Protein AF-A0A392TV23-F1 (afdb_monomer_lite)

Foldseek 3Di:
DDDDPQDAPAADDPPCVVVLCVRVVVVCVVVVNVCLVDDHDQDDQAPDPVCVVVVPGDPSNVVVVVSNVVVVVSSVVRHDPVVVD

Organism: NCBI:txid97028

Radius of gyration: 16.13 Å; chains: 1; bounding box: 37×27×40 Å

Secondary structure (DSSP, 8-state):
-----PPPSS-B-TT-HHHHHHHHHHHHHHTT-GGGSSS--PPPS-SSHHHHHTT---HHHHHHHHHHHHHHHHHHHTB-HHHH-

Sequence (85 aa):
DLNFTLRITEKLNETNFHLWRQQVEPYINAHGLDEFLGPSIVPPRFLTAIDHATATLNPAYRKWRQQDQMLLSWLQTTLSSEILA

pLDDT: mean 92.9, std 7.0, range [57.0, 98.06]

Structure (mmCIF, N/CA/C/O backbone):
data_AF-A0A392TV23-F1
#
_entry.id   AF-A0A392TV23-F1
#
loop_
_atom_site.group_PDB
_atom_site.id
_atom_site.type_symbol
_atom_site.label_atom_id
_atom_site.label_alt_id
_atom_site.label_comp_id
_atom_site.label_asym_id
_atom_site.label_entity_id
_atom_site.label_seq_id
_atom_site.pdbx_PDB_ins_code
_atom_site.Cartn_x
_atom_site.Cartn_y
_atom_site.Cartn_z
_atom_site.occupancy
_atom_site.B_iso_or_equiv
_atom_site.auth_seq_id
_atom_site.auth_comp_id
_atom_site.auth_asym_id
_atom_site.auth_atom_id
_atom_site.pdbx_PDB_model_num
ATOM 1 N N . ASP A 1 1 ? 10.148 11.741 0.767 1.00 57.00 1 ASP A N 1
ATOM 2 C CA . ASP A 1 1 ? 9.986 10.485 1.521 1.00 57.00 1 ASP A CA 1
ATOM 3 C C . ASP A 1 1 ? 8.632 10.459 2.198 1.00 57.00 1 ASP A C 1
ATOM 5 O O . ASP A 1 1 ? 8.280 11.435 2.851 1.00 57.00 1 ASP A O 1
ATOM 9 N N . LEU A 1 2 ? 7.844 9.401 1.981 1.00 64.12 2 LEU A N 1
ATOM 10 C CA . LEU A 1 2 ? 6.614 9.186 2.745 1.00 64.12 2 LEU A CA 1
ATOM 11 C C . LEU A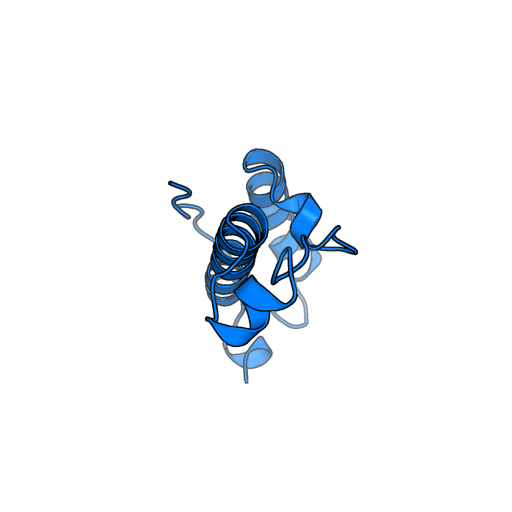 1 2 ? 6.998 8.839 4.188 1.00 64.12 2 LEU A C 1
ATOM 13 O O . LEU A 1 2 ? 7.821 7.952 4.407 1.00 64.12 2 LEU A O 1
ATOM 17 N N . ASN A 1 3 ? 6.414 9.530 5.163 1.00 74.19 3 ASN A N 1
ATOM 18 C CA . ASN A 1 3 ? 6.611 9.231 6.576 1.00 74.19 3 ASN A CA 1
ATOM 19 C C . ASN A 1 3 ? 5.249 9.019 7.234 1.00 74.19 3 ASN A C 1
ATOM 21 O O . ASN A 1 3 ? 4.444 9.947 7.316 1.00 74.19 3 ASN A O 1
ATOM 25 N N . PHE A 1 4 ? 5.004 7.789 7.680 1.00 78.81 4 PHE A N 1
ATOM 26 C CA . PHE A 1 4 ? 3.736 7.390 8.268 1.00 78.81 4 PHE A CA 1
ATOM 27 C C . PHE A 1 4 ? 3.641 7.829 9.725 1.00 78.81 4 PHE A C 1
ATOM 29 O O . PHE A 1 4 ? 4.128 7.157 10.630 1.00 78.81 4 PHE A O 1
ATOM 36 N N . THR A 1 5 ? 3.001 8.972 9.952 1.00 83.31 5 THR A N 1
ATOM 37 C CA . THR A 1 5 ? 2.859 9.578 11.286 1.00 83.31 5 THR A CA 1
ATOM 38 C C . THR A 1 5 ? 1.453 9.453 11.867 1.00 83.31 5 THR A C 1
ATOM 40 O O . THR A 1 5 ? 1.220 9.892 12.997 1.00 83.31 5 THR A O 1
ATOM 43 N N . LEU A 1 6 ? 0.509 8.860 11.123 1.00 86.12 6 LEU A N 1
ATOM 44 C CA . LEU A 1 6 ? -0.861 8.692 11.594 1.00 86.12 6 LEU A CA 1
ATOM 45 C C . LEU A 1 6 ? -0.896 7.819 12.847 1.00 86.12 6 LEU A C 1
ATOM 47 O O . LEU A 1 6 ? -0.417 6.685 12.848 1.00 86.12 6 LEU A O 1
ATOM 51 N N . ARG A 1 7 ? -1.522 8.340 13.901 1.00 86.44 7 ARG A N 1
ATOM 52 C CA . ARG A 1 7 ? -1.838 7.564 15.096 1.00 86.44 7 ARG A CA 1
ATOM 53 C C . ARG A 1 7 ? -3.215 6.944 14.931 1.00 86.44 7 ARG A C 1
ATOM 55 O O . ARG A 1 7 ? -4.203 7.664 14.836 1.00 86.44 7 ARG A O 1
ATOM 62 N N . ILE A 1 8 ? -3.252 5.619 14.921 1.00 90.56 8 ILE A N 1
ATOM 63 C CA . ILE A 1 8 ? -4.488 4.843 14.960 1.00 90.56 8 ILE A CA 1
ATOM 64 C C . ILE A 1 8 ? -4.905 4.692 16.419 1.00 90.56 8 ILE A C 1
ATOM 66 O O . ILE A 1 8 ? -4.113 4.242 17.246 1.00 90.56 8 ILE A O 1
ATOM 70 N N . THR A 1 9 ? -6.131 5.092 16.736 1.00 90.31 9 THR A N 1
ATOM 71 C CA . THR A 1 9 ? -6.715 4.949 18.074 1.00 90.31 9 THR A CA 1
ATOM 72 C C . THR A 1 9 ? -7.214 3.525 18.300 1.00 90.31 9 THR A C 1
ATOM 74 O O . THR A 1 9 ? -6.999 2.961 19.366 1.00 90.31 9 THR A O 1
ATOM 77 N N . GLU A 1 10 ? -7.826 2.935 17.276 1.00 94.25 10 GLU A N 1
ATOM 78 C CA . GLU A 1 10 ? -8.434 1.602 17.305 1.00 94.25 10 GLU A CA 1
ATOM 79 C C . GLU A 1 10 ? -7.908 0.798 16.115 1.00 94.25 10 GLU A C 1
ATOM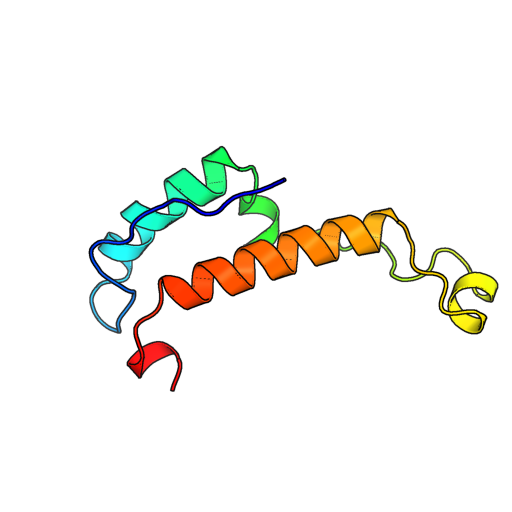 81 O O . GLU A 1 10 ? -8.189 1.136 14.961 1.00 94.25 10 GLU A O 1
ATOM 86 N N . LYS A 1 11 ? -7.109 -0.237 16.391 1.00 96.50 11 LYS A N 1
ATOM 87 C CA . LYS A 1 11 ? -6.598 -1.145 15.356 1.00 96.50 11 LYS A CA 1
ATOM 88 C C . LYS A 1 11 ? -7.736 -1.977 14.761 1.00 96.50 11 LYS A C 1
ATOM 90 O O . LYS A 1 11 ? -8.697 -2.283 15.466 1.00 96.50 11 LYS A O 1
ATOM 95 N N . LEU A 1 12 ? -7.622 -2.357 13.486 1.00 97.94 12 LEU A N 1
ATOM 96 C CA . LEU A 1 12 ? -8.631 -3.182 12.817 1.00 97.94 12 LEU A CA 1
ATOM 97 C C . LEU A 1 12 ? -8.804 -4.509 13.551 1.00 97.94 12 LEU A C 1
ATOM 99 O O . LEU A 1 12 ? -7.820 -5.209 13.764 1.00 97.94 12 LEU A O 1
ATOM 103 N N . ASN A 1 13 ? -10.049 -4.849 13.860 1.00 96.81 13 ASN A N 1
ATOM 104 C CA . ASN A 1 13 ? -10.494 -6.144 14.350 1.00 96.81 13 ASN A CA 1
ATOM 105 C C . ASN A 1 13 ? -11.779 -6.571 13.614 1.00 96.81 13 ASN A C 1
ATOM 107 O O . ASN A 1 13 ? -12.321 -5.828 12.794 1.00 96.81 13 ASN A O 1
ATOM 111 N N . GLU A 1 14 ? -12.293 -7.753 13.951 1.00 96.44 14 GLU A N 1
ATOM 112 C CA . GLU A 1 14 ? -13.464 -8.384 13.316 1.00 96.44 14 GLU A CA 1
ATOM 113 C C . GLU A 1 14 ? -14.763 -7.557 13.376 1.00 96.44 14 GLU A C 1
ATOM 115 O O . GLU A 1 14 ? -15.718 -7.827 12.651 1.00 96.44 14 GLU A O 1
ATOM 120 N N . THR A 1 15 ? -14.837 -6.545 14.244 1.00 97.19 15 THR A N 1
ATOM 121 C CA . THR A 1 15 ? -16.087 -5.829 14.551 1.00 97.19 15 THR A CA 1
ATOM 122 C C . THR A 1 15 ? -16.051 -4.334 14.242 1.00 97.19 15 THR A C 1
ATOM 124 O O . THR A 1 15 ? -17.097 -3.685 14.265 1.00 97.19 15 THR A O 1
ATOM 127 N N . ASN A 1 16 ? -14.880 -3.759 13.941 1.00 97.19 16 ASN A N 1
ATOM 128 C CA . ASN A 1 16 ? -14.699 -2.303 13.893 1.00 97.19 16 ASN A CA 1
ATOM 129 C C . ASN A 1 16 ? -14.270 -1.750 12.524 1.00 97.19 16 ASN A C 1
ATOM 131 O O . ASN A 1 16 ? -13.833 -0.599 12.450 1.00 97.19 16 ASN A O 1
ATOM 135 N N . PHE A 1 17 ? -14.431 -2.515 11.437 1.00 96.44 17 PHE A N 1
ATOM 136 C CA . PHE A 1 17 ? -13.972 -2.126 10.096 1.00 96.44 17 PHE A CA 1
ATOM 137 C C . PHE A 1 17 ? -14.352 -0.692 9.701 1.00 96.44 17 PHE A C 1
ATOM 139 O O . PHE A 1 17 ? -13.501 0.055 9.230 1.00 96.44 17 PHE A O 1
ATOM 146 N N . HIS A 1 18 ? -15.601 -0.270 9.922 1.00 97.31 18 HIS A N 1
ATOM 147 C CA . HIS A 1 18 ? -16.037 1.085 9.568 1.00 97.31 18 HIS A CA 1
ATOM 148 C C . HIS A 1 18 ? -15.276 2.180 10.328 1.00 97.31 18 HIS A C 1
ATOM 150 O O . HIS A 1 18 ? -14.894 3.183 9.727 1.00 97.31 18 HIS A O 1
ATOM 156 N N . LEU A 1 19 ? -15.020 1.977 11.623 1.00 96.88 19 LEU A N 1
ATOM 157 C CA . LEU A 1 19 ? -14.276 2.922 12.456 1.00 96.88 19 LEU A CA 1
ATOM 158 C C . LEU A 1 19 ? -12.788 2.939 12.091 1.00 96.88 19 LEU A C 1
ATOM 160 O O . LEU A 1 19 ? -12.174 4.002 12.012 1.00 96.88 19 LEU A O 1
ATOM 164 N N . TRP A 1 20 ? -12.200 1.769 11.841 1.00 97.19 20 TRP A N 1
ATOM 165 C CA . TRP A 1 20 ? -10.831 1.668 11.345 1.00 97.19 20 TRP A CA 1
ATOM 166 C C . TRP A 1 20 ? -10.681 2.377 9.993 1.00 97.19 20 TRP A C 1
ATOM 168 O O . TRP A 1 20 ? -9.787 3.207 9.824 1.00 97.19 20 TRP A O 1
ATOM 178 N N . ARG A 1 21 ? -11.611 2.137 9.057 1.00 96.38 21 ARG A N 1
ATOM 179 C CA . ARG A 1 21 ? -11.595 2.736 7.718 1.00 96.38 21 ARG A CA 1
ATOM 180 C C . ARG A 1 21 ? -11.640 4.261 7.776 1.00 96.38 21 ARG A C 1
ATOM 182 O O . ARG A 1 21 ? -10.856 4.909 7.093 1.00 96.38 21 ARG A O 1
ATOM 189 N N . GLN A 1 22 ? -12.487 4.829 8.638 1.00 96.38 22 GLN A N 1
ATOM 190 C CA . GLN A 1 22 ? -12.561 6.280 8.855 1.00 96.38 22 GLN A CA 1
ATOM 191 C C . GLN A 1 22 ? -11.231 6.900 9.315 1.00 96.38 22 GLN A C 1
ATOM 193 O O . GLN A 1 22 ? -10.985 8.069 9.029 1.00 96.38 22 GLN A O 1
ATOM 198 N N . GLN A 1 23 ? -10.371 6.137 9.999 1.00 95.12 23 GLN A N 1
ATOM 199 C CA . GLN A 1 23 ? -9.045 6.602 10.410 1.00 95.12 23 GLN A CA 1
ATOM 200 C C . GLN A 1 23 ? -8.036 6.520 9.255 1.00 95.12 23 GLN A C 1
ATOM 202 O O . GLN A 1 23 ? -7.304 7.479 9.018 1.00 95.12 23 GLN A O 1
ATOM 207 N N . VAL A 1 24 ? -7.989 5.399 8.525 1.00 95.62 24 VAL A N 1
ATOM 208 C CA . VAL A 1 24 ? -6.938 5.145 7.520 1.00 95.62 24 VAL A CA 1
ATOM 209 C C . VAL A 1 24 ? -7.210 5.784 6.155 1.00 95.62 24 VAL A C 1
ATOM 211 O O . VAL A 1 24 ? -6.277 6.251 5.506 1.00 95.62 24 VAL A O 1
ATOM 214 N N . GLU A 1 25 ? -8.470 5.838 5.718 1.00 95.56 25 GLU A N 1
ATOM 215 C CA . GLU A 1 25 ? -8.859 6.252 4.361 1.00 95.56 25 GLU A CA 1
ATOM 216 C C . GLU A 1 25 ? -8.457 7.706 4.036 1.00 95.56 25 GLU A C 1
ATOM 218 O O . GLU A 1 25 ? -7.827 7.921 2.998 1.00 95.56 25 GLU A O 1
ATOM 223 N N . PRO A 1 26 ? -8.683 8.709 4.914 1.00 94.56 26 PRO A N 1
ATOM 224 C CA . PRO A 1 26 ? -8.238 10.078 4.644 1.00 94.56 26 PRO A CA 1
ATOM 225 C C . PRO A 1 26 ? -6.720 10.192 4.498 1.00 94.56 26 PRO A C 1
ATOM 227 O O . PRO A 1 26 ? -6.229 10.981 3.693 1.00 94.56 26 PRO A O 1
ATOM 230 N N . TYR A 1 27 ? -5.971 9.399 5.266 1.00 93.31 27 TYR A N 1
ATOM 231 C CA . TYR A 1 27 ? -4.516 9.410 5.220 1.00 93.31 27 TYR A CA 1
ATOM 232 C C . TYR A 1 27 ? -3.991 8.817 3.912 1.00 93.31 27 TYR A C 1
ATOM 234 O O . TYR A 1 27 ? -3.103 9.402 3.292 1.00 93.31 27 TYR A O 1
ATOM 242 N N . ILE A 1 28 ? -4.571 7.699 3.471 1.00 94.50 28 ILE A N 1
ATOM 243 C CA . ILE A 1 28 ? -4.260 7.064 2.185 1.00 94.50 28 ILE A CA 1
ATOM 244 C C . ILE A 1 28 ? -4.520 8.045 1.037 1.00 94.50 28 ILE A C 1
ATOM 246 O O . ILE A 1 28 ? -3.620 8.297 0.234 1.00 94.50 28 ILE A O 1
ATOM 250 N N . ASN A 1 29 ? -5.695 8.677 1.025 1.00 94.12 29 ASN A N 1
ATOM 251 C CA . ASN A 1 29 ? -6.079 9.633 -0.014 1.00 94.12 29 ASN A CA 1
ATOM 252 C C . ASN A 1 29 ? -5.172 10.875 -0.021 1.00 94.12 29 ASN A C 1
ATOM 254 O O . ASN A 1 29 ? -4.737 11.322 -1.078 1.00 94.12 29 ASN A O 1
ATOM 258 N N . ALA A 1 30 ? -4.823 11.415 1.153 1.00 92.50 30 ALA A N 1
ATOM 259 C CA . ALA A 1 30 ? -3.942 12.583 1.261 1.00 92.50 30 ALA A CA 1
ATOM 260 C C . ALA A 1 30 ? -2.521 12.331 0.722 1.00 92.50 30 ALA A C 1
ATOM 262 O O . ALA A 1 30 ? -1.831 13.279 0.350 1.00 92.50 30 ALA A O 1
ATOM 263 N N . HIS A 1 31 ? -2.087 11.068 0.675 1.00 91.31 31 HIS A N 1
ATOM 264 C CA . HIS A 1 31 ? -0.779 10.667 0.157 1.00 91.31 31 HIS A CA 1
ATOM 265 C C . HIS A 1 31 ? -0.839 10.091 -1.267 1.00 91.31 31 HIS A C 1
ATOM 267 O O . HIS A 1 31 ? 0.196 9.658 -1.774 1.00 91.31 31 HIS A O 1
ATOM 273 N N . GLY A 1 32 ? -2.017 10.084 -1.907 1.00 91.50 32 GLY A N 1
ATOM 274 C CA . GLY A 1 32 ? -2.220 9.499 -3.236 1.00 91.50 32 GLY A CA 1
ATOM 275 C C . GLY A 1 32 ? -1.912 8.003 -3.278 1.00 91.50 32 GLY A C 1
ATOM 276 O O . GLY A 1 32 ? -1.320 7.520 -4.236 1.00 91.50 32 GLY A O 1
ATOM 277 N N . LEU A 1 33 ? -2.209 7.283 -2.192 1.00 93.00 33 LEU A N 1
ATOM 278 C CA . LEU A 1 33 ? -1.923 5.852 -2.067 1.00 93.00 33 LEU A CA 1
ATOM 279 C C . LEU A 1 33 ? -3.131 4.970 -2.426 1.00 93.00 33 LEU A C 1
ATOM 281 O O . LEU A 1 33 ? -3.041 3.746 -2.373 1.00 93.00 33 LEU A O 1
ATOM 285 N N . ASP A 1 34 ? -4.264 5.569 -2.781 1.00 92.62 34 ASP A N 1
ATOM 286 C CA . ASP A 1 34 ? -5.503 4.881 -3.142 1.00 92.62 34 ASP A CA 1
ATOM 287 C C . ASP A 1 34 ? -5.344 4.008 -4.396 1.00 92.62 34 ASP A C 1
ATOM 289 O O . ASP A 1 34 ? -5.923 2.923 -4.468 1.00 92.62 34 ASP A O 1
ATOM 293 N N . GLU A 1 35 ? -4.455 4.394 -5.318 1.00 91.00 35 GLU A N 1
ATOM 294 C CA . GLU A 1 35 ? -4.105 3.598 -6.505 1.00 91.00 35 GLU A CA 1
ATOM 295 C C . GLU A 1 35 ? -3.461 2.234 -6.179 1.00 91.00 35 GLU A C 1
ATOM 297 O O . GLU A 1 35 ? -3.391 1.362 -7.047 1.00 91.00 35 GLU A O 1
ATOM 302 N N . PHE A 1 36 ? -2.996 2.034 -4.939 1.00 92.31 36 PHE A N 1
ATOM 303 C CA . PHE A 1 36 ? -2.382 0.790 -4.462 1.00 92.31 36 PHE A CA 1
ATOM 304 C C . PHE A 1 36 ? -3.368 -0.126 -3.715 1.00 92.31 36 PHE A C 1
ATOM 306 O O . PHE A 1 36 ? -3.025 -1.265 -3.410 1.00 92.31 36 PHE A O 1
ATOM 313 N N . LEU A 1 37 ? -4.589 0.336 -3.413 1.00 90.19 37 LEU A N 1
ATOM 314 C CA . LEU A 1 37 ? -5.601 -0.448 -2.685 1.00 90.19 37 LEU A CA 1
ATOM 315 C C . LEU A 1 37 ? -6.480 -1.325 -3.590 1.00 90.19 37 LEU A C 1
ATOM 317 O O . LEU A 1 37 ? -7.268 -2.132 -3.099 1.00 90.19 37 LEU A O 1
ATOM 321 N N . GLY A 1 38 ? -6.372 -1.154 -4.905 1.00 83.94 38 GLY A N 1
ATOM 322 C CA . GLY A 1 38 ? -7.174 -1.857 -5.899 1.00 83.94 38 GLY A CA 1
ATOM 323 C C . GLY A 1 38 ? -6.339 -2.343 -7.084 1.00 83.94 38 GLY A C 1
ATOM 324 O O . GLY A 1 38 ? -5.117 -2.465 -6.981 1.00 83.94 38 GLY A O 1
ATOM 325 N N . PRO A 1 39 ? -6.979 -2.638 -8.229 1.00 81.81 39 PRO A N 1
ATOM 326 C CA . PRO A 1 39 ? -6.271 -2.977 -9.456 1.00 81.81 39 PRO A CA 1
ATOM 327 C C . PRO A 1 39 ? -5.358 -1.817 -9.880 1.00 81.81 39 PRO A C 1
ATOM 329 O O . PRO A 1 39 ? -5.824 -0.802 -10.390 1.00 81.81 39 PRO A O 1
ATOM 332 N N . SER A 1 40 ? -4.055 -1.974 -9.652 1.00 80.44 40 SER A N 1
ATOM 333 C CA . SER A 1 40 ? -3.035 -0.979 -9.990 1.00 80.44 40 SER A CA 1
ATOM 334 C C . SER A 1 40 ? -2.354 -1.330 -11.312 1.00 80.44 40 SER A C 1
ATOM 336 O O . SER A 1 40 ? -2.138 -2.506 -11.624 1.00 80.44 40 SER A O 1
ATOM 338 N N . ILE A 1 41 ? -1.973 -0.315 -12.091 1.00 86.69 41 ILE A N 1
ATOM 339 C CA . ILE A 1 41 ? -1.123 -0.516 -13.268 1.00 86.69 41 ILE A CA 1
ATOM 340 C C . ILE A 1 41 ? 0.305 -0.743 -12.774 1.00 86.69 41 ILE A C 1
ATOM 342 O O . ILE A 1 41 ? 1.033 0.194 -12.456 1.00 86.69 41 ILE A O 1
ATOM 346 N N . VAL A 1 42 ? 0.715 -2.008 -12.727 1.00 92.88 42 VAL A N 1
ATOM 347 C CA . VAL A 1 42 ? 2.070 -2.389 -12.320 1.00 92.88 42 VAL A CA 1
ATOM 348 C C . VAL A 1 42 ? 3.040 -2.149 -13.483 1.00 92.88 42 VAL A C 1
ATOM 350 O O . VAL A 1 42 ? 2.865 -2.745 -14.551 1.00 92.88 42 VAL A O 1
ATOM 353 N N . PRO A 1 43 ? 4.093 -1.325 -13.315 1.00 95.56 43 PRO A N 1
ATOM 354 C CA . PRO A 1 43 ? 5.104 -1.161 -14.351 1.00 95.56 43 PRO A CA 1
ATOM 355 C C . PRO A 1 43 ? 5.826 -2.490 -14.635 1.00 95.56 43 PRO A C 1
ATOM 357 O O . PRO A 1 43 ? 6.046 -3.273 -13.709 1.00 95.56 43 PRO A O 1
ATOM 360 N N . PRO A 1 44 ? 6.283 -2.750 -15.873 1.00 97.06 44 PRO A N 1
ATOM 361 C CA . PRO A 1 44 ? 7.074 -3.939 -16.167 1.00 97.06 44 PRO A CA 1
ATOM 362 C C . PRO A 1 44 ? 8.316 -4.005 -15.280 1.00 97.06 44 PRO A C 1
ATOM 364 O O . PRO A 1 44 ? 9.043 -3.017 -15.159 1.00 97.06 44 PRO A O 1
ATOM 367 N N . ARG A 1 45 ? 8.584 -5.172 -14.683 1.00 97.19 45 ARG A N 1
ATOM 368 C CA . ARG A 1 45 ? 9.747 -5.383 -13.804 1.00 97.19 45 ARG A CA 1
ATOM 369 C C . ARG A 1 45 ? 11.078 -5.141 -14.525 1.00 97.19 45 ARG A C 1
ATOM 371 O O . ARG A 1 45 ? 12.005 -4.586 -13.936 1.00 97.19 45 ARG A O 1
ATOM 378 N N . PHE A 1 46 ? 11.134 -5.520 -15.798 1.00 98.06 46 PHE A N 1
ATOM 379 C CA . PHE A 1 46 ? 12.266 -5.352 -16.706 1.00 98.06 46 PHE A CA 1
ATOM 380 C C . PHE A 1 46 ? 11.756 -4.734 -18.011 1.00 98.06 46 PHE A C 1
ATOM 382 O O . PHE A 1 46 ? 10.649 -5.064 -18.439 1.00 98.06 46 PHE A O 1
ATOM 389 N N . LEU A 1 47 ? 12.527 -3.831 -18.625 1.00 97.25 47 LEU A N 1
ATOM 390 C CA . LEU A 1 47 ? 12.134 -3.178 -19.882 1.00 97.25 47 LEU A CA 1
ATOM 391 C C . LEU A 1 47 ? 12.545 -4.005 -21.104 1.00 97.25 47 LEU A C 1
ATOM 393 O O . LEU A 1 47 ? 11.879 -3.960 -22.134 1.00 97.25 47 LEU A O 1
ATOM 397 N N . THR A 1 48 ? 13.627 -4.774 -20.982 1.00 97.88 48 THR A N 1
ATOM 398 C CA . THR A 1 48 ? 14.181 -5.597 -22.060 1.00 97.88 48 THR A CA 1
ATOM 399 C C . THR A 1 48 ? 14.584 -6.992 -21.571 1.00 97.88 48 THR A C 1
ATOM 401 O O . THR A 1 48 ? 14.688 -7.256 -20.371 1.00 97.88 48 THR A O 1
ATOM 404 N N . ALA A 1 49 ? 14.859 -7.904 -22.509 1.00 97.19 49 ALA A N 1
ATOM 405 C CA . ALA A 1 49 ? 15.419 -9.219 -22.188 1.00 97.19 49 ALA A CA 1
ATOM 406 C C . ALA A 1 49 ? 16.836 -9.129 -21.587 1.00 97.19 49 ALA A C 1
ATOM 408 O O . ALA A 1 49 ? 17.201 -9.960 -20.757 1.00 97.19 49 ALA A O 1
ATOM 409 N N . ILE A 1 50 ? 17.615 -8.110 -21.976 1.00 97.75 50 ILE A N 1
ATOM 410 C CA . ILE A 1 50 ? 18.946 -7.851 -21.410 1.00 97.75 50 ILE A CA 1
ATOM 411 C C . ILE A 1 50 ? 18.801 -7.455 -19.941 1.00 97.75 50 ILE A C 1
ATOM 413 O O . ILE A 1 50 ? 19.441 -8.071 -19.096 1.00 97.75 50 ILE A O 1
ATOM 417 N N . ASP A 1 51 ? 17.895 -6.522 -19.631 1.00 97.81 51 ASP A N 1
ATOM 418 C CA . ASP A 1 51 ? 17.611 -6.111 -18.250 1.00 97.81 51 ASP A CA 1
ATOM 419 C C . ASP A 1 51 ? 17.186 -7.293 -17.375 1.00 97.81 51 ASP A C 1
ATOM 421 O O . ASP A 1 51 ? 17.570 -7.387 -16.211 1.00 97.81 51 ASP A O 1
ATOM 425 N N . HIS A 1 52 ? 16.404 -8.218 -17.936 1.00 97.38 52 HIS A N 1
ATOM 426 C CA . HIS A 1 52 ? 16.032 -9.449 -17.249 1.00 97.38 52 HIS A CA 1
ATOM 427 C C . HIS A 1 52 ? 17.256 -10.336 -16.972 1.00 97.38 52 HIS A C 1
ATOM 429 O O . HIS A 1 52 ? 17.428 -10.805 -15.848 1.00 97.38 52 HIS A O 1
ATOM 435 N N . ALA A 1 53 ? 18.128 -10.537 -17.964 1.00 97.69 53 ALA A N 1
ATOM 436 C CA . ALA A 1 53 ? 19.338 -11.348 -17.819 1.00 97.69 53 ALA A CA 1
ATOM 437 C C . ALA A 1 53 ? 20.346 -10.753 -16.818 1.00 97.69 53 ALA A C 1
ATOM 439 O O . ALA A 1 53 ? 21.021 -11.501 -16.113 1.00 97.69 53 ALA A O 1
ATOM 440 N N . THR A 1 54 ? 20.432 -9.424 -16.719 1.00 97.62 54 THR A N 1
ATOM 441 C CA . THR A 1 54 ? 21.331 -8.713 -15.792 1.00 97.62 54 THR A CA 1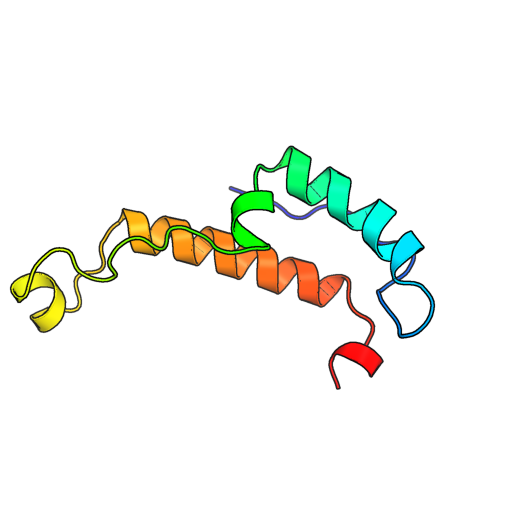
ATOM 442 C C . THR A 1 54 ? 20.670 -8.326 -14.468 1.00 97.62 54 THR A C 1
ATOM 444 O O . THR A 1 54 ? 21.303 -7.679 -13.636 1.00 97.62 54 THR A O 1
ATOM 447 N N . ALA A 1 55 ? 19.402 -8.699 -14.257 1.00 96.38 55 ALA A N 1
ATOM 448 C CA . ALA A 1 55 ? 18.583 -8.297 -13.112 1.00 96.38 55 ALA A CA 1
ATOM 449 C C . ALA A 1 55 ? 18.465 -6.766 -12.911 1.00 96.38 55 ALA A C 1
ATOM 451 O O . ALA A 1 55 ? 18.248 -6.275 -11.798 1.00 96.38 55 ALA A O 1
ATOM 452 N N . THR A 1 56 ? 18.558 -5.992 -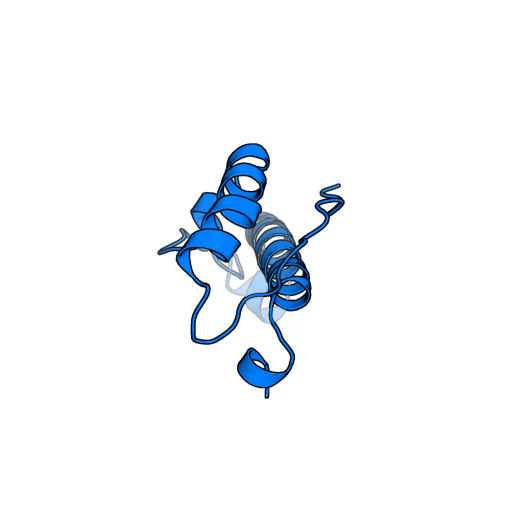13.991 1.00 97.81 56 THR A N 1
ATOM 453 C CA . THR A 1 56 ? 18.429 -4.533 -13.982 1.00 97.81 56 THR A CA 1
ATOM 454 C C . THR A 1 56 ? 16.956 -4.132 -13.917 1.00 97.81 56 THR A C 1
ATOM 456 O O . THR A 1 56 ? 16.233 -4.158 -14.905 1.00 97.81 56 THR A O 1
ATOM 459 N N . LEU A 1 57 ? 16.478 -3.752 -12.733 1.00 97.62 57 LEU A N 1
ATOM 460 C CA . LEU A 1 57 ? 15.074 -3.367 -12.561 1.00 97.62 57 LEU A CA 1
ATOM 461 C C . LEU A 1 57 ? 14.734 -2.052 -13.267 1.00 97.62 57 LEU A C 1
ATOM 463 O O . LEU A 1 57 ? 15.452 -1.060 -13.122 1.00 97.62 57 LEU A O 1
ATOM 467 N N . ASN A 1 58 ? 13.556 -2.020 -13.892 1.00 98.06 58 ASN A N 1
ATOM 468 C CA . ASN A 1 58 ? 12.917 -0.789 -14.342 1.00 98.06 58 ASN A CA 1
ATOM 469 C C . ASN A 1 58 ? 12.806 0.213 -13.166 1.00 98.06 58 ASN A C 1
ATOM 471 O O . ASN A 1 58 ? 12.211 -0.126 -12.134 1.00 98.06 58 ASN A O 1
ATOM 475 N N . PRO A 1 59 ? 13.325 1.451 -13.292 1.00 97.50 59 PRO A N 1
ATOM 476 C CA . PRO A 1 59 ? 13.201 2.470 -12.251 1.00 97.50 59 PRO A CA 1
ATOM 477 C C . PRO A 1 59 ? 11.750 2.756 -11.837 1.00 97.50 59 PRO A C 1
ATOM 479 O O . PRO A 1 59 ? 11.484 2.947 -10.650 1.00 97.50 59 PRO A O 1
ATOM 482 N N . ALA A 1 60 ? 10.803 2.720 -12.782 1.00 96.69 60 ALA A N 1
ATOM 483 C CA . ALA A 1 60 ? 9.383 2.909 -12.491 1.00 96.69 60 ALA A CA 1
ATOM 484 C C . ALA A 1 60 ? 8.825 1.764 -11.634 1.00 96.69 60 ALA A C 1
ATOM 486 O O . ALA A 1 60 ? 8.145 2.020 -10.643 1.00 96.69 60 ALA A O 1
ATOM 487 N N . TYR A 1 61 ? 9.184 0.512 -11.948 1.00 96.75 61 TYR A N 1
ATOM 488 C CA . TYR A 1 61 ? 8.818 -0.645 -11.124 1.00 96.75 61 TYR A CA 1
ATOM 489 C C . TYR A 1 61 ? 9.402 -0.536 -9.716 1.00 96.75 61 TYR A C 1
ATOM 491 O O . TYR A 1 61 ? 8.708 -0.800 -8.740 1.00 96.75 61 TYR A O 1
ATOM 499 N N . ARG A 1 62 ? 10.667 -0.115 -9.590 1.00 96.62 62 ARG A N 1
ATOM 500 C CA . ARG A 1 62 ? 11.308 0.063 -8.280 1.00 96.62 62 ARG A CA 1
ATOM 501 C C . ARG A 1 62 ? 10.563 1.093 -7.431 1.00 96.62 62 ARG A C 1
ATOM 503 O O . ARG A 1 62 ? 10.297 0.822 -6.265 1.00 96.62 62 ARG A O 1
ATOM 510 N N . LYS A 1 63 ? 10.218 2.244 -8.017 1.00 94.75 63 LYS A N 1
ATOM 511 C CA . LYS A 1 63 ? 9.478 3.308 -7.328 1.00 94.75 63 LYS A CA 1
ATOM 512 C C . LYS A 1 63 ? 8.084 2.839 -6.907 1.00 94.75 63 LYS A C 1
ATOM 514 O O . LYS A 1 63 ? 7.739 2.974 -5.737 1.00 94.75 63 LYS A O 1
ATOM 519 N N . TRP A 1 64 ? 7.336 2.230 -7.829 1.00 94.88 64 TRP A N 1
ATOM 520 C CA . TRP A 1 64 ? 6.026 1.644 -7.539 1.00 94.88 64 TRP A CA 1
ATOM 521 C C . TRP A 1 64 ? 6.121 0.628 -6.396 1.00 94.88 64 TRP A C 1
ATOM 523 O O . TRP A 1 64 ? 5.415 0.745 -5.399 1.00 94.88 64 TRP A O 1
ATOM 533 N N . ARG A 1 65 ? 7.070 -0.314 -6.480 1.00 95.38 65 ARG A N 1
ATOM 534 C CA . ARG A 1 65 ? 7.240 -1.360 -5.467 1.00 95.38 65 ARG A CA 1
ATOM 535 C C . ARG A 1 65 ? 7.611 -0.783 -4.105 1.00 95.38 65 ARG A C 1
ATOM 537 O O . ARG A 1 65 ? 7.180 -1.311 -3.088 1.00 95.38 65 ARG A O 1
ATOM 544 N N . GLN A 1 66 ? 8.409 0.280 -4.072 1.00 94.56 66 GLN A N 1
ATOM 545 C CA . GLN A 1 66 ? 8.740 0.963 -2.827 1.00 94.56 66 GLN A CA 1
ATOM 546 C C . GLN A 1 66 ? 7.486 1.559 -2.175 1.00 94.56 66 GLN A C 1
ATOM 548 O O . GLN A 1 66 ? 7.271 1.327 -0.991 1.00 94.56 66 GLN A O 1
ATOM 553 N N . GLN A 1 67 ? 6.648 2.276 -2.929 1.00 93.81 67 GLN A N 1
ATOM 554 C CA . GLN A 1 67 ? 5.415 2.879 -2.405 1.00 93.81 67 GLN A CA 1
ATOM 555 C C . GLN A 1 67 ? 4.402 1.820 -1.947 1.00 93.81 67 GLN A C 1
ATOM 557 O O . GLN A 1 67 ? 3.876 1.922 -0.842 1.00 93.81 67 GLN A O 1
ATOM 562 N N . ASP A 1 68 ? 4.214 0.768 -2.744 1.00 94.44 68 ASP A N 1
ATOM 563 C CA . ASP A 1 68 ? 3.373 -0.391 -2.426 1.00 94.44 68 ASP A CA 1
ATOM 564 C C . ASP A 1 68 ? 3.778 -1.047 -1.094 1.00 94.44 68 ASP A C 1
ATOM 566 O O . ASP A 1 68 ? 2.966 -1.227 -0.187 1.00 94.44 68 ASP A O 1
ATOM 570 N N . GLN A 1 69 ? 5.070 -1.338 -0.920 1.00 95.25 69 GLN A N 1
ATOM 571 C CA . GLN A 1 69 ? 5.570 -1.966 0.307 1.00 95.25 69 GLN A CA 1
ATOM 572 C C . GLN A 1 69 ? 5.554 -1.019 1.510 1.00 95.25 69 GLN A C 1
ATOM 574 O O . GLN A 1 69 ? 5.352 -1.453 2.646 1.00 95.25 69 GLN A O 1
ATOM 579 N N . MET A 1 70 ? 5.716 0.281 1.276 1.00 94.12 70 MET A N 1
ATOM 580 C CA . MET A 1 70 ? 5.556 1.304 2.303 1.00 94.12 70 MET A CA 1
ATOM 581 C C . MET A 1 70 ? 4.111 1.357 2.811 1.00 94.12 70 MET A C 1
ATOM 583 O O . MET A 1 70 ? 3.899 1.290 4.019 1.00 94.12 70 MET A O 1
ATOM 587 N N . LEU A 1 71 ? 3.120 1.383 1.915 1.00 94.50 71 LEU A N 1
ATOM 588 C CA . LEU A 1 71 ? 1.708 1.327 2.295 1.00 94.50 71 LEU A CA 1
ATOM 589 C C . LEU A 1 71 ? 1.378 0.033 3.049 1.00 94.50 71 LEU A C 1
ATOM 591 O O . LEU A 1 71 ? 0.740 0.092 4.097 1.00 94.50 71 LEU A O 1
ATOM 595 N N . LEU A 1 72 ? 1.844 -1.120 2.558 1.00 94.12 72 LEU A N 1
ATOM 596 C CA . LEU A 1 72 ? 1.609 -2.413 3.205 1.00 94.12 72 LEU A CA 1
ATOM 597 C C . LEU A 1 72 ? 2.178 -2.458 4.628 1.00 94.12 72 LEU A C 1
ATOM 599 O O . LEU A 1 72 ? 1.473 -2.831 5.564 1.00 94.12 72 LEU A O 1
ATOM 603 N N . SER A 1 73 ? 3.444 -2.067 4.794 1.00 94.06 73 SER A N 1
ATOM 604 C CA . SER A 1 73 ? 4.098 -2.067 6.109 1.00 94.06 73 SER A CA 1
ATOM 605 C C . SER A 1 73 ? 3.400 -1.130 7.090 1.00 94.06 73 SER A C 1
ATOM 607 O O . SER A 1 73 ? 3.237 -1.481 8.256 1.00 94.06 73 SER A O 1
ATOM 609 N N . TRP A 1 74 ? 2.910 0.021 6.625 1.00 94.12 74 TRP A N 1
ATOM 610 C CA . TRP A 1 74 ? 2.087 0.895 7.448 1.00 94.12 74 TRP A CA 1
ATOM 611 C C . TRP A 1 74 ? 0.729 0.279 7.788 1.00 94.12 74 TRP A C 1
ATOM 613 O O . TRP A 1 74 ? 0.377 0.255 8.967 1.00 94.12 74 TRP A O 1
ATOM 623 N N . LEU A 1 75 ? -0.008 -0.262 6.809 1.00 95.06 75 LEU A N 1
ATOM 624 C CA . LEU A 1 75 ? -1.310 -0.896 7.039 1.00 95.06 75 LEU A CA 1
ATOM 625 C C . LEU A 1 75 ? -1.209 -1.982 8.110 1.00 95.06 75 LEU A C 1
ATOM 627 O O . LEU A 1 75 ? -2.035 -1.990 9.017 1.00 95.06 75 LEU A O 1
ATOM 631 N N . GLN A 1 76 ? -0.158 -2.809 8.089 1.00 94.62 76 GLN A N 1
ATOM 632 C CA . GLN A 1 76 ? 0.102 -3.825 9.117 1.00 94.62 76 GLN A CA 1
ATOM 633 C C . GLN A 1 76 ? 0.178 -3.243 10.537 1.00 94.62 76 GLN A C 1
ATOM 635 O O . GLN A 1 76 ? -0.315 -3.860 11.477 1.00 94.62 76 GLN A O 1
ATOM 640 N N . THR A 1 77 ? 0.722 -2.032 10.720 1.00 93.75 77 THR A N 1
ATOM 641 C CA . THR A 1 77 ? 0.750 -1.375 12.045 1.00 93.75 77 THR A CA 1
ATOM 642 C C . THR A 1 77 ? -0.642 -1.003 12.559 1.00 93.75 77 THR A C 1
ATOM 644 O O . THR A 1 77 ? -0.836 -0.861 13.769 1.00 93.75 77 THR A O 1
ATOM 647 N N . THR A 1 78 ? -1.612 -0.876 11.649 1.00 95.75 78 THR A N 1
ATOM 648 C CA . THR A 1 78 ? -3.002 -0.512 11.939 1.00 95.75 78 THR A CA 1
ATOM 649 C C . THR A 1 78 ? -3.897 -1.723 12.215 1.00 95.75 78 THR A C 1
ATOM 651 O O . THR A 1 78 ? -5.044 -1.534 12.610 1.00 95.75 78 THR A O 1
ATOM 654 N N . LEU A 1 79 ? -3.398 -2.950 12.023 1.00 96.56 79 LEU A N 1
ATOM 655 C CA . LEU A 1 79 ? -4.147 -4.190 12.243 1.00 96.56 79 LEU A CA 1
ATOM 656 C C . LEU A 1 79 ? -3.916 -4.713 13.663 1.00 96.56 79 LEU A C 1
ATOM 658 O O . LEU A 1 79 ? -2.827 -4.550 14.230 1.00 96.56 79 LEU A O 1
ATOM 662 N N . SER A 1 80 ? -4.950 -5.308 14.259 1.00 96.88 80 SER A N 1
ATOM 663 C CA . SER A 1 80 ? -4.819 -5.997 15.540 1.00 96.88 80 SER A CA 1
ATOM 664 C C . SER A 1 80 ? -4.043 -7.305 15.369 1.00 96.88 80 SER A C 1
ATOM 666 O O . SER A 1 80 ? -3.903 -7.827 14.260 1.00 96.88 80 SER A O 1
ATOM 668 N N . SER A 1 81 ? -3.506 -7.833 16.469 1.00 94.19 81 SER A N 1
ATOM 669 C CA . SER A 1 81 ? -2.747 -9.087 16.430 1.00 94.19 81 SER A CA 1
ATOM 670 C C . SER A 1 81 ? -3.614 -10.261 15.980 1.00 94.19 81 SER A C 1
ATOM 672 O O . SER A 1 81 ? -3.104 -11.166 15.337 1.00 94.19 81 SER A O 1
ATOM 674 N N . GLU A 1 82 ? -4.914 -10.228 16.279 1.00 94.25 82 GLU A N 1
ATOM 675 C CA . GLU A 1 82 ? -5.881 -11.258 15.891 1.00 94.25 82 GLU A CA 1
ATOM 676 C C . GLU A 1 82 ? -6.095 -11.307 14.373 1.00 94.25 82 GLU A C 1
ATOM 678 O O . GLU A 1 82 ? -6.233 -12.391 13.824 1.00 94.25 82 GLU A O 1
ATOM 683 N N . ILE A 1 83 ? -6.073 -10.154 13.691 1.00 95.06 83 ILE A N 1
ATOM 684 C CA . ILE A 1 83 ? -6.183 -10.077 12.222 1.00 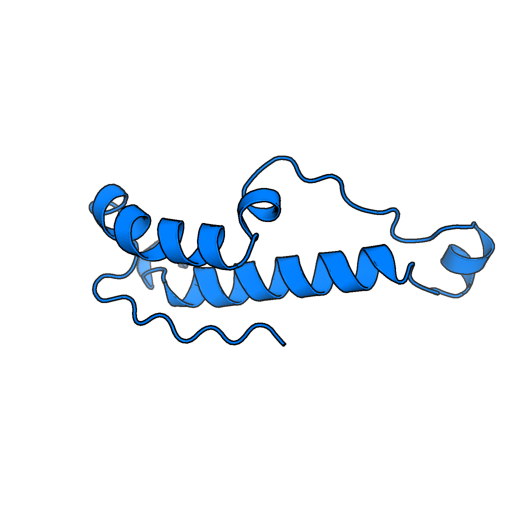95.06 83 ILE A CA 1
ATOM 685 C C . ILE A 1 83 ? -4.882 -10.511 11.526 1.00 95.06 83 ILE A C 1
ATOM 687 O O . ILE A 1 83 ? -4.906 -10.946 10.378 1.00 95.06 83 ILE A O 1
ATOM 691 N N . LEU A 1 84 ? -3.735 -10.358 12.194 1.00 90.88 84 LEU A N 1
ATOM 692 C CA . LEU A 1 84 ? -2.416 -10.708 11.652 1.00 90.88 84 LEU A CA 1
ATOM 693 C C . LEU A 1 84 ? -2.014 -12.177 11.879 1.00 90.88 84 LEU A C 1
ATOM 695 O O . LEU A 1 84 ? -1.021 -12.604 11.285 1.00 90.88 84 LEU A O 1
ATOM 699 N N . ALA A 1 85 ? -2.706 -12.886 12.775 1.00 79.31 85 AL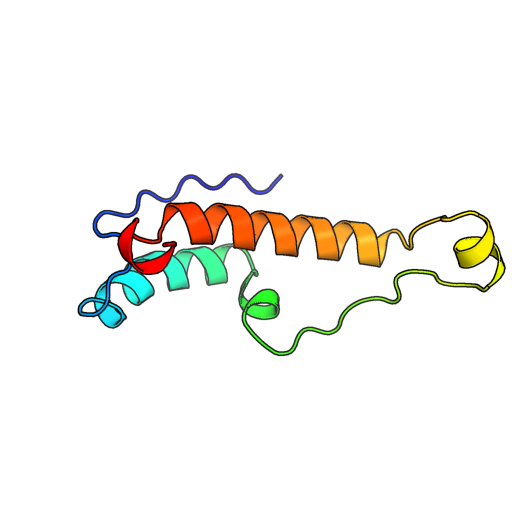A A N 1
ATOM 700 C CA . ALA A 1 85 ? -2.364 -14.234 13.234 1.00 79.31 85 ALA A CA 1
ATOM 701 C C . ALA A 1 85 ? -2.715 -15.346 12.234 1.00 79.31 85 ALA A C 1
ATOM 703 O O . ALA A 1 85 ? -3.652 -15.173 11.425 1.00 79.31 85 ALA A O 1
#